Protein AF-A0A932LWD2-F1 (afdb_monomer_lite)

Structure (mmCIF, N/CA/C/O backbone):
data_AF-A0A932LWD2-F1
#
_entry.id   AF-A0A932LWD2-F1
#
loop_
_atom_site.group_PDB
_atom_site.id
_atom_site.type_symbol
_atom_site.label_atom_id
_atom_site.label_alt_id
_atom_site.label_comp_id
_atom_site.label_asym_id
_atom_site.label_entity_id
_atom_site.label_seq_id
_atom_site.pdbx_PDB_ins_code
_atom_site.Cartn_x
_atom_site.Cartn_y
_atom_site.Cartn_z
_atom_site.occupancy
_atom_site.B_iso_or_equiv
_atom_site.auth_seq_id
_atom_site.auth_comp_id
_atom_site.auth_asym_id
_atom_site.auth_atom_id
_atom_site.pdbx_PDB_model_num
ATOM 1 N N . MET A 1 1 ? -12.734 6.680 -6.770 1.00 39.88 1 MET A N 1
ATOM 2 C CA . MET A 1 1 ? -11.358 6.460 -6.275 1.00 39.88 1 MET A CA 1
ATOM 3 C C . MET A 1 1 ? -11.047 4.984 -6.439 1.00 39.88 1 MET A C 1
ATOM 5 O O . MET A 1 1 ? -11.638 4.183 -5.722 1.00 39.88 1 MET A O 1
ATOM 9 N N . ALA A 1 2 ? -10.256 4.619 -7.450 1.00 38.72 2 ALA A N 1
ATOM 10 C CA . ALA A 1 2 ? -9.884 3.229 -7.697 1.00 38.72 2 ALA A CA 1
ATOM 11 C C . ALA A 1 2 ? -8.990 2.765 -6.540 1.00 38.72 2 ALA A C 1
ATOM 13 O O . ALA A 1 2 ? -7.809 3.093 -6.489 1.00 38.72 2 ALA A O 1
ATOM 14 N N . GLN A 1 3 ? -9.592 2.106 -5.551 1.00 54.44 3 GLN A N 1
ATOM 15 C CA . GLN A 1 3 ? -8.860 1.464 -4.469 1.00 54.44 3 GLN A CA 1
ATOM 16 C C . GLN A 1 3 ? -8.166 0.263 -5.102 1.00 54.44 3 GLN A C 1
ATOM 18 O O . GLN A 1 3 ? -8.822 -0.719 -5.437 1.00 54.44 3 GLN A O 1
ATOM 23 N N . GLY A 1 4 ? -6.868 0.383 -5.375 1.00 65.06 4 GLY A N 1
ATOM 24 C CA . GLY A 1 4 ? -6.109 -0.738 -5.911 1.00 65.06 4 GLY A CA 1
ATOM 25 C C . GLY A 1 4 ? -6.089 -1.907 -4.923 1.00 65.06 4 GLY A C 1
ATOM 26 O O . GLY A 1 4 ? -6.259 -1.729 -3.715 1.00 65.06 4 GLY A O 1
ATOM 27 N N . ILE A 1 5 ? -5.855 -3.108 -5.438 1.00 77.12 5 ILE A N 1
ATOM 28 C CA . ILE A 1 5 ? -5.947 -4.394 -4.717 1.00 77.12 5 ILE A CA 1
ATOM 29 C C . ILE A 1 5 ? -4.966 -4.536 -3.534 1.00 77.12 5 ILE A C 1
ATOM 31 O O . ILE A 1 5 ? -4.908 -5.561 -2.864 1.00 77.12 5 ILE A O 1
ATOM 35 N N . CYS A 1 6 ? -4.108 -3.546 -3.287 1.00 82.25 6 CYS A N 1
ATOM 36 C CA . CYS A 1 6 ? -3.188 -3.571 -2.156 1.00 82.25 6 CYS A CA 1
ATOM 37 C C . CYS A 1 6 ? -3.887 -3.249 -0.824 1.00 82.25 6 CYS A C 1
ATOM 39 O O . CYS A 1 6 ? -3.412 -3.706 0.208 1.00 82.25 6 CYS A O 1
ATOM 41 N N . HIS A 1 7 ? -5.004 -2.508 -0.816 1.00 80.06 7 HIS A N 1
ATOM 42 C CA . HIS A 1 7 ? -5.672 -2.065 0.423 1.00 80.06 7 HIS A CA 1
ATOM 43 C C . HIS A 1 7 ? -6.258 -3.211 1.270 1.00 80.06 7 HIS A C 1
ATOM 45 O O . HIS A 1 7 ? -6.311 -3.129 2.505 1.00 80.06 7 HIS A O 1
ATOM 51 N N . ASP A 1 8 ? -6.702 -4.281 0.619 1.00 84.94 8 ASP A N 1
ATOM 52 C CA . ASP A 1 8 ? -7.250 -5.495 1.223 1.00 84.94 8 ASP A CA 1
ATOM 53 C C . ASP A 1 8 ? -6.259 -6.670 1.210 1.00 84.94 8 ASP A C 1
ATOM 55 O O . ASP A 1 8 ? -6.607 -7.767 1.634 1.00 84.94 8 ASP A O 1
ATOM 59 N N . CYS A 1 9 ? -5.010 -6.444 0.792 1.00 86.62 9 CYS A N 1
ATOM 60 C CA . CYS A 1 9 ? -3.979 -7.475 0.764 1.00 86.62 9 CYS A CA 1
ATOM 61 C C . CYS A 1 9 ? -3.377 -7.718 2.160 1.00 86.62 9 CYS A C 1
ATOM 63 O O . CYS A 1 9 ? -2.946 -6.775 2.825 1.00 86.62 9 CYS A O 1
ATOM 65 N N . LYS A 1 10 ? -3.253 -8.984 2.575 1.00 88.50 10 LYS A N 1
ATOM 66 C CA . LYS A 1 10 ? -2.609 -9.392 3.841 1.00 88.50 10 LYS A CA 1
ATOM 67 C C . LYS A 1 10 ? -1.101 -9.111 3.882 1.00 88.50 10 LYS A C 1
ATOM 69 O O . LYS A 1 10 ? -0.511 -9.047 4.953 1.00 88.50 10 LYS A O 1
ATOM 74 N N . HIS A 1 11 ? -0.471 -8.971 2.713 1.00 86.88 11 HIS A N 1
ATOM 75 C CA . HIS A 1 11 ? 0.966 -8.710 2.577 1.00 86.88 11 HIS A CA 1
ATOM 76 C C . HIS A 1 11 ? 1.318 -7.221 2.598 1.00 86.88 11 HIS A C 1
ATOM 78 O O . HIS A 1 11 ? 2.499 -6.873 2.542 1.00 86.88 11 HIS A O 1
ATOM 84 N N . LEU A 1 12 ? 0.318 -6.337 2.616 1.00 87.69 12 LEU A N 1
ATOM 85 C CA . LEU A 1 12 ? 0.550 -4.908 2.741 1.00 87.69 12 LEU A CA 1
ATOM 86 C C . LEU A 1 12 ? 0.937 -4.600 4.189 1.00 87.69 12 LEU A C 1
ATOM 88 O O . LEU A 1 12 ? 0.119 -4.752 5.094 1.00 87.69 12 LEU A O 1
ATOM 92 N N . ASN A 1 13 ? 2.150 -4.094 4.393 1.00 88.88 13 ASN A N 1
ATOM 93 C CA . ASN A 1 13 ? 2.502 -3.404 5.625 1.00 88.88 13 ASN A CA 1
ATOM 94 C C . ASN A 1 13 ? 2.188 -1.906 5.448 1.00 88.88 13 ASN A C 1
ATOM 96 O O . ASN A 1 13 ? 2.881 -1.235 4.674 1.00 88.88 13 ASN A O 1
ATOM 100 N N . PRO A 1 14 ? 1.121 -1.380 6.076 1.00 87.94 14 PRO A N 1
ATOM 101 C CA . PRO A 1 14 ? 0.659 -0.018 5.841 1.00 87.94 14 PRO A CA 1
ATOM 102 C C . PRO A 1 14 ? 1.666 1.017 6.350 1.00 87.94 14 PRO A C 1
ATOM 104 O O . PRO A 1 14 ? 2.311 0.828 7.380 1.00 87.94 14 PRO A O 1
ATOM 107 N N . ALA A 1 15 ? 1.766 2.151 5.654 1.00 87.94 15 ALA A N 1
ATOM 108 C CA . ALA A 1 15 ? 2.514 3.292 6.168 1.00 87.94 15 ALA A CA 1
ATOM 109 C C . ALA A 1 15 ? 1.788 3.854 7.400 1.00 87.94 15 ALA A C 1
ATOM 111 O O . ALA A 1 15 ? 0.610 4.199 7.311 1.00 87.94 15 ALA A O 1
ATOM 112 N N . LEU A 1 16 ? 2.473 3.946 8.542 1.00 88.31 16 LEU A N 1
ATOM 113 C CA . LEU A 1 16 ? 1.915 4.513 9.781 1.00 88.31 16 LEU A CA 1
ATOM 114 C C . LEU A 1 16 ? 2.257 5.995 9.958 1.00 88.31 16 LEU A C 1
ATOM 116 O O . LEU A 1 16 ? 1.568 6.706 10.684 1.00 88.31 16 LEU A O 1
ATOM 120 N N . ASP A 1 17 ? 3.311 6.456 9.289 1.00 88.44 17 ASP A N 1
ATOM 121 C CA . ASP A 1 17 ? 3.756 7.839 9.363 1.00 88.44 17 ASP A CA 1
ATOM 122 C C . ASP A 1 17 ? 2.836 8.761 8.529 1.00 88.4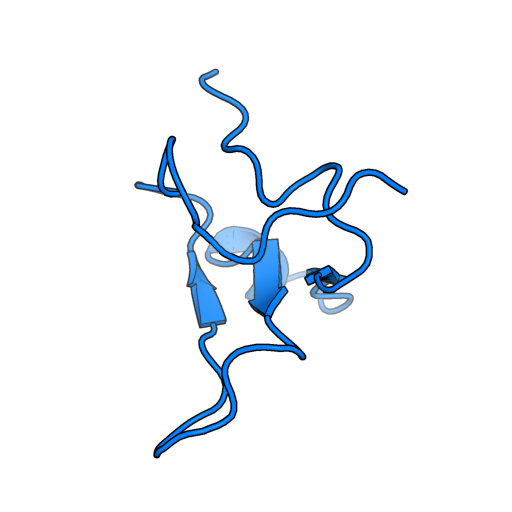4 17 ASP A C 1
ATOM 124 O O . ASP A 1 17 ? 2.645 8.507 7.332 1.00 88.44 17 ASP A O 1
ATOM 128 N N . PRO A 1 18 ? 2.273 9.835 9.117 1.00 88.56 18 PRO A N 1
ATOM 129 C CA . PRO A 1 18 ? 1.342 10.728 8.426 1.00 88.56 18 PRO A CA 1
ATOM 130 C C . PRO A 1 18 ? 1.932 11.445 7.209 1.00 88.56 18 PRO A C 1
ATOM 132 O O . PRO A 1 18 ? 1.186 11.791 6.294 1.00 88.56 18 PRO A O 1
ATOM 135 N N . PHE A 1 19 ? 3.244 11.688 7.183 1.00 89.44 19 PHE A N 1
ATOM 136 C CA . PHE A 1 19 ? 3.924 12.323 6.058 1.00 89.44 19 PHE A CA 1
ATOM 137 C C . PHE A 1 19 ? 4.110 11.321 4.912 1.00 89.44 19 PHE A C 1
ATOM 139 O O . PHE A 1 19 ? 3.770 11.614 3.766 1.00 89.44 19 PHE A O 1
ATOM 146 N N . ILE A 1 20 ? 4.521 10.087 5.218 1.00 84.50 20 ILE A N 1
ATOM 147 C CA . ILE A 1 20 ? 4.641 8.999 4.231 1.00 84.50 20 ILE A CA 1
ATOM 148 C C . ILE A 1 20 ? 3.274 8.631 3.641 1.00 84.50 20 ILE A C 1
ATOM 150 O O . ILE A 1 20 ? 3.155 8.418 2.431 1.00 84.50 20 ILE A O 1
ATOM 154 N N . GLN A 1 21 ? 2.223 8.626 4.465 1.00 87.94 21 GLN A N 1
ATOM 155 C CA . GLN A 1 21 ? 0.851 8.378 4.023 1.00 87.94 21 GLN A CA 1
ATOM 156 C C . GLN A 1 21 ? 0.362 9.381 2.974 1.00 87.94 21 GLN A C 1
ATOM 158 O O . GLN A 1 21 ? -0.629 9.106 2.308 1.00 87.94 21 GLN A O 1
ATOM 163 N N . GLN A 1 22 ? 0.993 10.540 2.784 1.00 87.00 22 GLN A N 1
ATOM 164 C CA . GLN A 1 22 ? 0.576 11.478 1.736 1.00 87.00 22 GLN A CA 1
ATOM 165 C C . GLN A 1 22 ? 0.854 10.925 0.334 1.00 87.00 22 GLN A C 1
ATOM 167 O O . GLN A 1 22 ? 0.055 11.136 -0.577 1.00 87.00 22 GLN A O 1
ATO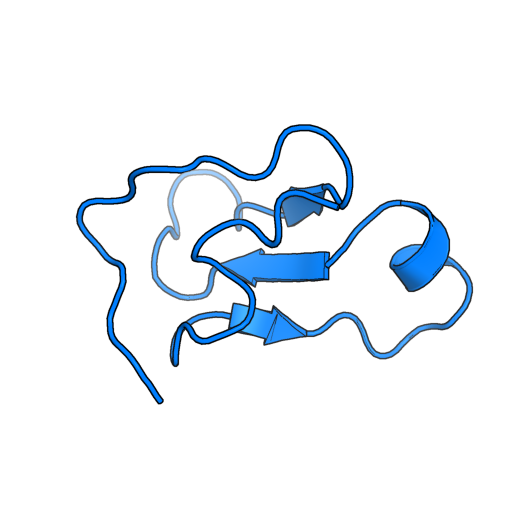M 172 N N . ALA A 1 23 ? 1.942 10.168 0.179 1.00 86.06 23 ALA A N 1
ATOM 173 C CA . ALA A 1 23 ? 2.402 9.657 -1.109 1.00 86.06 23 ALA A CA 1
ATOM 174 C C . ALA A 1 23 ? 2.278 8.131 -1.247 1.00 86.06 23 ALA A C 1
ATOM 176 O O . ALA A 1 23 ? 2.132 7.639 -2.365 1.00 86.06 23 ALA A O 1
ATOM 177 N N . TYR A 1 24 ? 2.281 7.378 -0.143 1.00 85.94 24 TYR A N 1
ATOM 178 C CA . TYR A 1 24 ? 2.337 5.915 -0.152 1.00 85.94 24 TYR A CA 1
ATOM 179 C C . TYR A 1 24 ? 1.200 5.274 0.649 1.00 85.94 24 TYR A C 1
ATOM 181 O O . TYR A 1 24 ? 0.699 5.825 1.629 1.00 85.94 24 TYR A O 1
ATOM 189 N N . VAL A 1 25 ? 0.781 4.086 0.216 1.00 86.50 25 VAL A N 1
ATOM 190 C CA . VAL A 1 25 ? -0.136 3.204 0.954 1.00 86.50 25 VAL A CA 1
ATOM 191 C C . VAL A 1 25 ? 0.638 2.408 2.009 1.00 86.50 25 VAL A C 1
ATOM 193 O O . VAL A 1 25 ? 0.141 2.169 3.107 1.00 86.50 25 VAL A O 1
ATOM 196 N N . GLY A 1 26 ? 1.864 2.007 1.684 1.00 87.62 26 GLY A N 1
ATOM 197 C CA . GLY A 1 26 ? 2.704 1.158 2.519 1.00 87.62 26 GLY A CA 1
ATOM 198 C C . GLY A 1 26 ? 3.730 0.418 1.676 1.00 87.62 26 GLY A C 1
ATOM 199 O O . GLY A 1 26 ? 4.038 0.842 0.565 1.00 87.62 26 GLY A O 1
ATOM 200 N N . GLN A 1 27 ? 4.220 -0.703 2.186 1.00 87.00 27 GLN A N 1
ATOM 201 C CA . GLN A 1 27 ? 5.167 -1.575 1.495 1.00 87.00 27 GLN A CA 1
ATOM 202 C C . GLN A 1 27 ? 4.585 -2.981 1.330 1.00 87.00 27 GLN A C 1
ATOM 204 O O . GLN A 1 27 ? 3.874 -3.480 2.205 1.00 87.00 27 GLN A O 1
ATOM 209 N N . CYS A 1 28 ? 4.879 -3.632 0.207 1.00 86.62 28 CYS A N 1
ATOM 210 C CA . CYS A 1 28 ? 4.548 -5.040 0.011 1.00 86.62 28 CYS A CA 1
ATOM 211 C C . CYS A 1 28 ? 5.620 -5.921 0.663 1.00 86.62 28 CYS A C 1
ATOM 213 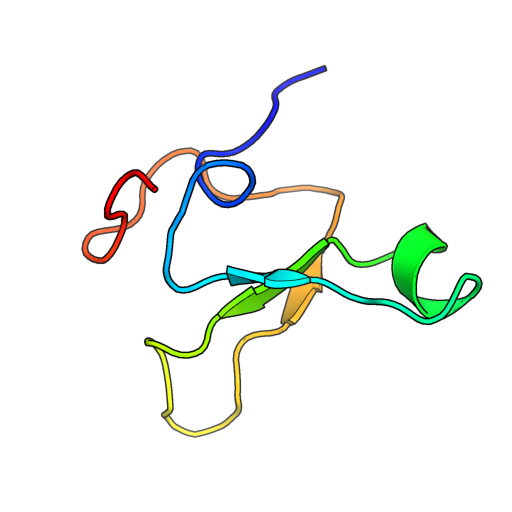O O . CYS A 1 28 ? 6.776 -5.883 0.256 1.00 86.62 28 CYS A O 1
ATOM 215 N N . MET A 1 29 ? 5.226 -6.754 1.628 1.00 85.31 29 MET A N 1
ATOM 216 C CA . MET A 1 29 ? 6.121 -7.687 2.330 1.00 85.31 29 MET A CA 1
ATOM 217 C C . MET A 1 29 ? 6.383 -8.983 1.552 1.00 85.31 29 MET A C 1
ATOM 219 O O . MET A 1 29 ? 7.166 -9.813 1.989 1.00 85.31 29 MET A O 1
ATOM 223 N N . LYS A 1 30 ? 5.690 -9.200 0.427 1.00 83.75 30 LYS A N 1
ATOM 224 C CA . LYS A 1 30 ? 5.809 -10.427 -0.378 1.00 83.75 30 LYS A CA 1
ATOM 225 C C . LYS A 1 30 ? 6.801 -10.295 -1.536 1.00 83.75 30 LYS A C 1
ATOM 227 O O . LYS A 1 30 ? 7.275 -11.304 -2.046 1.00 83.75 30 LYS A O 1
ATOM 232 N N . ILE A 1 31 ? 7.088 -9.066 -1.966 1.00 76.31 31 ILE A N 1
ATOM 233 C CA . ILE A 1 31 ? 7.986 -8.771 -3.087 1.00 76.31 31 ILE A CA 1
ATOM 234 C C . ILE A 1 31 ? 9.286 -8.226 -2.492 1.00 76.31 31 ILE A C 1
ATOM 236 O O . ILE A 1 31 ? 9.379 -7.039 -2.187 1.00 76.31 31 ILE A O 1
ATOM 240 N N . GLU A 1 32 ? 10.263 -9.107 -2.281 1.00 65.50 32 GLU A N 1
ATOM 241 C CA . GLU A 1 32 ? 11.475 -8.806 -1.4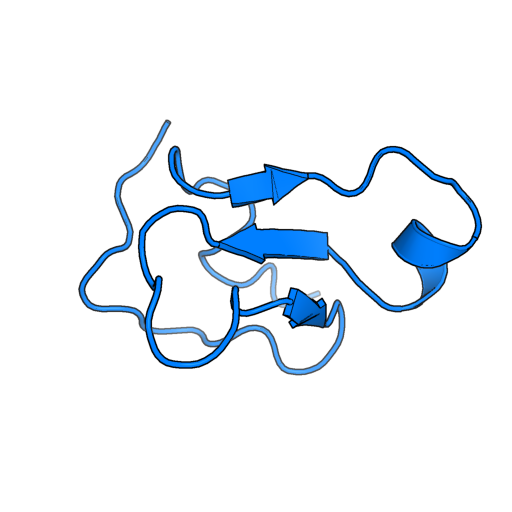99 1.00 65.50 32 GLU A CA 1
ATOM 242 C C . GLU A 1 32 ? 12.762 -8.673 -2.339 1.00 65.50 32 GLU A C 1
ATOM 244 O O . GLU A 1 32 ? 13.857 -8.726 -1.785 1.00 65.50 32 GLU A O 1
ATOM 249 N N . TRP A 1 33 ? 12.694 -8.463 -3.665 1.00 57.88 33 TRP A N 1
ATOM 250 C CA . TRP A 1 33 ? 13.921 -8.366 -4.475 1.00 57.88 33 TRP A CA 1
ATOM 251 C C . TRP A 1 33 ? 13.878 -7.310 -5.594 1.00 57.88 33 TRP A C 1
ATOM 253 O O . TRP A 1 33 ? 12.936 -7.336 -6.389 1.00 57.88 33 TRP A O 1
ATOM 263 N N . PRO A 1 34 ? 14.886 -6.414 -5.738 1.00 59.09 34 PRO A N 1
ATOM 264 C CA . PRO A 1 34 ? 16.024 -6.118 -4.846 1.00 59.09 34 PRO A CA 1
ATOM 265 C C . PRO A 1 34 ? 15.735 -5.021 -3.795 1.00 59.09 34 PRO A C 1
ATOM 267 O O . PRO A 1 34 ? 16.614 -4.684 -3.007 1.00 59.09 34 PRO A O 1
ATOM 270 N N . TYR A 1 35 ? 14.518 -4.469 -3.758 1.00 60.91 35 TYR A N 1
ATOM 271 C CA . TYR A 1 35 ? 14.065 -3.519 -2.738 1.00 60.91 35 TYR A CA 1
ATOM 272 C C . TYR A 1 35 ? 12.616 -3.833 -2.369 1.00 60.91 35 TYR A C 1
ATOM 274 O O . TYR A 1 35 ? 11.828 -4.191 -3.247 1.00 60.91 35 TYR A O 1
ATOM 282 N N . ALA A 1 36 ? 12.261 -3.680 -1.090 1.00 67.50 36 ALA A N 1
ATOM 283 C CA . ALA A 1 36 ? 10.867 -3.714 -0.661 1.00 67.50 36 ALA A CA 1
ATOM 284 C C . ALA A 1 36 ? 10.056 -2.727 -1.515 1.00 67.50 36 ALA A C 1
ATOM 286 O O . ALA A 1 36 ? 10.421 -1.554 -1.648 1.00 67.50 36 ALA A O 1
ATOM 287 N N . VAL A 1 37 ? 8.981 -3.207 -2.141 1.00 80.31 37 VAL A N 1
ATOM 288 C CA . VAL A 1 37 ? 8.202 -2.375 -3.063 1.00 80.31 37 VAL A CA 1
ATOM 289 C C . VAL A 1 37 ? 7.292 -1.460 -2.255 1.00 80.31 37 VAL A C 1
ATOM 291 O O . VAL A 1 37 ? 6.271 -1.893 -1.713 1.00 80.31 37 VAL A O 1
ATOM 294 N N . ASN A 1 38 ? 7.659 -0.181 -2.201 1.00 83.69 38 ASN A N 1
ATOM 295 C CA . ASN A 1 38 ? 6.789 0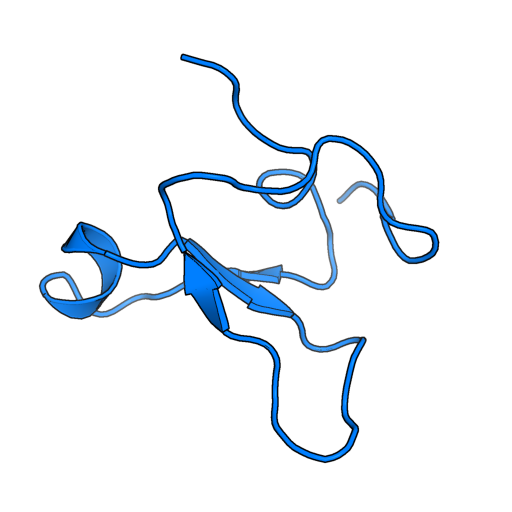.875 -1.704 1.00 83.69 38 ASN A CA 1
ATOM 296 C C . ASN A 1 38 ? 5.632 1.069 -2.684 1.00 83.69 38 ASN A C 1
ATOM 298 O O . ASN A 1 38 ? 5.839 1.336 -3.866 1.00 83.69 38 ASN A O 1
ATOM 302 N N . ILE A 1 39 ? 4.409 0.939 -2.185 1.00 84.69 39 ILE A N 1
ATOM 303 C CA . ILE A 1 39 ? 3.184 1.069 -2.962 1.00 84.69 39 ILE A CA 1
ATOM 304 C C . ILE A 1 39 ? 2.745 2.536 -2.906 1.00 84.69 39 ILE A C 1
ATOM 306 O O . ILE A 1 39 ? 2.294 2.985 -1.846 1.00 84.69 39 ILE A O 1
ATOM 310 N N . PRO A 1 40 ? 2.876 3.312 -3.996 1.00 84.62 40 PRO A N 1
ATOM 311 C CA . PRO A 1 40 ? 2.386 4.685 -4.034 1.00 84.62 40 PRO A CA 1
ATOM 312 C C . PRO A 1 40 ? 0.856 4.710 -3.944 1.00 84.62 40 PRO A C 1
ATOM 314 O O . PRO A 1 40 ? 0.185 3.780 -4.380 1.00 84.62 40 PRO A O 1
ATOM 317 N N . LYS A 1 41 ? 0.276 5.784 -3.401 1.00 82.69 41 LYS A N 1
ATOM 318 C CA . LYS A 1 41 ? -1.186 5.996 -3.399 1.00 82.69 41 LYS A CA 1
ATOM 319 C C . LYS A 1 41 ? -1.749 6.193 -4.803 1.00 82.69 41 LYS A C 1
ATOM 321 O O . LYS A 1 41 ? -2.915 5.895 -5.053 1.00 82.69 41 LYS A O 1
ATOM 326 N N . THR A 1 42 ? -0.936 6.720 -5.707 1.00 79.56 42 THR A N 1
ATOM 327 C CA . THR A 1 42 ? -1.291 6.972 -7.099 1.00 79.56 42 THR A CA 1
ATOM 328 C C . THR A 1 42 ? -0.751 5.848 -7.977 1.00 79.56 42 THR A C 1
ATOM 330 O O . THR A 1 42 ? 0.404 5.456 -7.858 1.00 79.56 42 THR A O 1
ATOM 333 N N . GLY A 1 43 ? -1.594 5.307 -8.861 1.00 70.25 43 GLY A N 1
ATOM 334 C CA . GLY A 1 43 ? -1.184 4.225 -9.762 1.00 70.25 43 GLY A CA 1
ATOM 335 C C . GLY A 1 43 ? -1.037 2.859 -9.089 1.00 70.25 43 GLY A C 1
ATOM 336 O O . GLY A 1 43 ? -0.283 2.027 -9.588 1.00 70.25 43 GLY A O 1
ATOM 337 N N . VAL A 1 44 ? -1.748 2.612 -7.976 1.00 71.62 44 VAL A N 1
ATOM 338 C CA . VAL A 1 44 ? -1.797 1.275 -7.364 1.00 71.62 44 VAL A CA 1
ATOM 339 C C . VAL A 1 44 ? -2.256 0.270 -8.430 1.00 71.62 44 VAL A C 1
ATOM 341 O O . VAL A 1 44 ? -3.307 0.491 -9.045 1.00 71.62 44 VAL A O 1
ATOM 344 N N . PRO A 1 45 ? -1.501 -0.817 -8.665 1.00 70.50 45 PRO A N 1
ATOM 345 C CA . PRO A 1 45 ? -1.851 -1.793 -9.682 1.00 70.50 45 PRO A CA 1
ATOM 346 C C . PRO A 1 45 ? -3.227 -2.404 -9.399 1.00 70.50 45 PRO A C 1
ATOM 348 O O . PRO A 1 45 ? -3.609 -2.641 -8.252 1.00 70.50 45 PRO A O 1
ATOM 351 N N . THR A 1 46 ? -3.983 -2.660 -10.464 1.00 70.12 46 THR A N 1
ATOM 352 C CA . THR A 1 46 ? -5.276 -3.357 -10.398 1.00 70.12 46 THR A CA 1
ATOM 353 C C . THR A 1 46 ? -5.116 -4.878 -10.425 1.00 70.12 46 THR A C 1
ATOM 355 O O . THR A 1 46 ? -6.083 -5.588 -10.165 1.00 70.12 46 THR A O 1
ATOM 358 N N . GLN A 1 47 ? -3.911 -5.380 -10.721 1.00 71.81 47 GLN A N 1
ATOM 359 C CA . GLN A 1 47 ? -3.567 -6.801 -10.796 1.00 71.81 47 GLN A CA 1
ATOM 360 C C . GLN A 1 47 ? -2.207 -7.061 -10.131 1.00 71.81 47 GLN A C 1
ATOM 362 O O . GLN A 1 47 ? -1.269 -6.283 -10.295 1.00 71.81 47 GLN A O 1
ATOM 367 N N . CYS A 1 48 ? -2.119 -8.132 -9.343 1.00 79.88 48 CYS A N 1
ATOM 368 C CA . CYS A 1 48 ? -0.910 -8.583 -8.654 1.00 79.88 48 CYS A CA 1
ATOM 369 C C . CYS A 1 48 ? -1.051 -10.081 -8.389 1.00 79.88 48 CYS A C 1
ATOM 371 O O . CYS A 1 48 ? -2.014 -10.496 -7.744 1.00 79.88 48 CYS A O 1
ATOM 373 N N . ASP A 1 49 ? -0.077 -10.871 -8.835 1.00 80.25 49 ASP A N 1
ATOM 374 C CA . ASP A 1 49 ? -0.082 -12.337 -8.703 1.00 80.25 49 ASP A CA 1
ATOM 375 C C . ASP A 1 49 ? 0.029 -12.817 -7.245 1.00 80.25 49 ASP A C 1
ATOM 377 O O . ASP A 1 49 ? -0.251 -13.969 -6.928 1.00 80.25 49 ASP A O 1
ATOM 381 N N . TYR A 1 50 ? 0.419 -11.916 -6.340 1.00 79.56 50 TYR A N 1
ATOM 382 C CA . TYR A 1 50 ? 0.616 -12.175 -4.914 1.00 79.56 50 TYR A CA 1
ATOM 383 C C . TYR A 1 50 ? -0.485 -11.576 -4.029 1.00 79.56 50 TYR A C 1
ATOM 385 O O . TYR A 1 50 ? -0.324 -11.487 -2.805 1.00 79.56 50 TYR A O 1
ATOM 393 N N . HIS A 1 51 ? -1.573 -11.090 -4.629 1.00 84.75 51 HIS A N 1
ATOM 394 C CA . HIS A 1 51 ? -2.690 -10.553 -3.869 1.00 84.75 51 HIS A CA 1
ATOM 395 C C . HIS A 1 51 ? -3.404 -11.676 -3.115 1.00 84.75 51 HIS A C 1
ATOM 397 O O . HIS A 1 51 ? -3.951 -12.604 -3.706 1.00 84.75 51 HIS A O 1
ATOM 403 N N . GLU A 1 52 ? -3.433 -11.550 -1.795 1.00 84.44 52 GLU A N 1
ATOM 404 C CA . GLU A 1 52 ? -4.179 -12.440 -0.919 1.00 84.44 52 GLU A CA 1
ATOM 405 C C . GLU A 1 52 ? -5.015 -11.586 0.025 1.00 84.44 52 GLU A C 1
ATOM 407 O O . GLU A 1 52 ? -4.465 -10.741 0.738 1.00 84.44 52 GLU A O 1
ATOM 412 N N . LYS A 1 53 ? -6.335 -11.789 0.014 1.00 82.38 53 LYS A N 1
ATOM 413 C CA . LYS A 1 53 ? -7.257 -11.027 0.859 1.00 82.38 53 LYS A CA 1
ATOM 414 C C . LYS A 1 53 ? -7.007 -11.305 2.340 1.00 82.38 53 LYS A C 1
ATOM 416 O O . LYS A 1 53 ? -6.750 -12.448 2.719 1.00 82.38 53 LYS A O 1
ATOM 421 N N . LYS A 1 54 ? -7.069 -10.245 3.141 1.00 72.62 54 LYS A N 1
ATOM 422 C CA . LYS A 1 54 ? -7.059 -10.302 4.608 1.00 72.62 54 LYS A CA 1
ATOM 423 C C . LYS A 1 54 ? -8.435 -10.623 5.185 1.00 72.62 54 LYS A C 1
ATOM 425 O O . LYS A 1 54 ? -9.442 -10.228 4.553 1.00 72.62 54 LYS A O 1
#

pLDDT: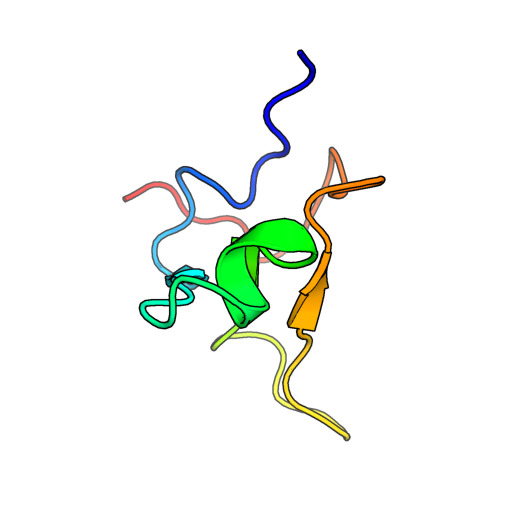 mean 78.53, std 11.82, range [38.72, 89.44]

Sequence (54 aa):
MAQGICHDCKHLNPALDPFIQQAYVGQCMKIEWPYAVNIPKTGVPTQCDYHEKK

Radius of gyration: 10.5 Å; chains: 1; bounding box: 27×25×21 Å

Secondary structure (DSSP, 8-state):
----TTTTBTTEEE--STTGGGTEEEEESS--SSS-EEEESSS--S--TT--B-

Foldseek 3Di:
DPPALLVQAPQFPADPDPVLVVFFRGFGNVDPPPHTDTHTPPPRDNDDPRGDGD